Protein AF-A0A3N4LSL0-F1 (afdb_monomer_lite)

pLDDT: mean 94.83, std 6.82, range [56.5, 98.5]

Structure (mmCIF, N/CA/C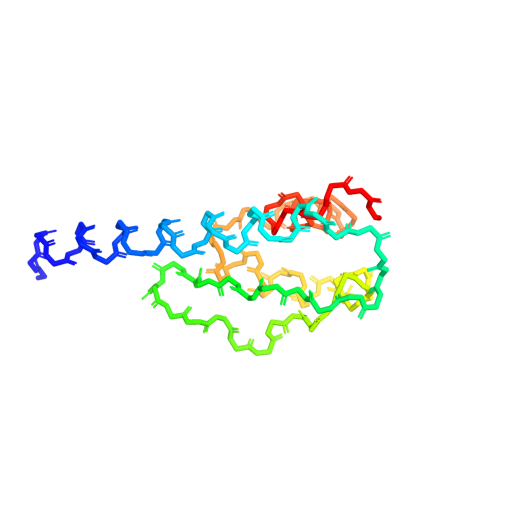/O backbone):
data_AF-A0A3N4LSL0-F1
#
_entry.id   AF-A0A3N4LSL0-F1
#
loop_
_atom_site.group_PDB
_atom_site.id
_atom_site.type_symbol
_atom_site.label_atom_id
_atom_site.label_alt_id
_atom_site.label_comp_id
_atom_site.label_asym_id
_atom_site.label_entity_id
_atom_site.label_seq_id
_atom_site.pdbx_PDB_ins_code
_atom_site.Cartn_x
_atom_site.Cartn_y
_atom_site.Cartn_z
_atom_site.occupancy
_atom_site.B_iso_or_equiv
_atom_site.auth_seq_id
_atom_site.auth_comp_id
_atom_site.auth_asym_id
_atom_site.auth_atom_id
_atom_site.pdbx_PDB_model_num
ATOM 1 N N . MET A 1 1 ? -18.424 6.666 20.184 1.00 63.56 1 MET A N 1
ATOM 2 C CA . MET A 1 1 ? -17.143 6.992 19.511 1.00 63.56 1 MET A CA 1
ATOM 3 C C . MET A 1 1 ? -17.153 8.485 19.196 1.00 63.56 1 MET A C 1
ATOM 5 O O . MET A 1 1 ? -18.154 8.942 18.666 1.00 63.56 1 MET A O 1
ATOM 9 N N . ASN A 1 2 ? -16.117 9.248 19.551 1.00 91.44 2 ASN A N 1
ATOM 10 C CA . ASN A 1 2 ? -16.051 10.692 19.276 1.00 91.44 2 ASN A CA 1
ATOM 11 C C . ASN A 1 2 ? -15.596 10.930 17.819 1.00 91.44 2 ASN A C 1
ATOM 13 O O . ASN A 1 2 ? -14.520 10.469 17.438 1.00 91.44 2 ASN A O 1
ATOM 17 N N . LEU A 1 3 ? -16.410 11.631 17.021 1.00 92.56 3 LEU A N 1
ATOM 18 C CA . LEU A 1 3 ? -16.153 11.901 15.600 1.00 92.56 3 LEU A CA 1
ATOM 19 C C . LEU A 1 3 ? -14.834 12.655 15.367 1.00 92.56 3 LEU A C 1
ATOM 21 O O . LEU A 1 3 ? -14.099 12.323 14.442 1.00 92.56 3 LEU A O 1
ATOM 25 N N . LEU A 1 4 ? -14.497 13.615 16.233 1.00 93.50 4 LEU A N 1
ATOM 26 C CA . LEU A 1 4 ? -13.257 14.384 16.122 1.00 93.50 4 LEU A CA 1
ATOM 27 C C . LEU A 1 4 ? -12.026 13.482 16.274 1.00 93.50 4 LEU A C 1
ATOM 29 O O . LEU A 1 4 ? -11.087 13.579 15.488 1.00 93.50 4 LEU A O 1
ATOM 33 N N . LEU A 1 5 ? -12.060 12.556 17.238 1.00 91.75 5 LEU A N 1
ATOM 34 C CA . LEU A 1 5 ? -10.981 11.583 17.425 1.00 91.75 5 LEU A CA 1
ATOM 35 C C . LEU A 1 5 ? -10.846 10.651 16.217 1.00 91.75 5 LEU A C 1
ATOM 37 O O . LEU A 1 5 ? -9.733 10.276 15.858 1.00 91.75 5 LEU A O 1
ATOM 41 N N . GLN A 1 6 ? -11.960 10.274 15.585 1.00 90.50 6 GLN A N 1
ATOM 42 C CA . GLN A 1 6 ? -11.926 9.439 14.386 1.00 90.50 6 GLN A CA 1
ATOM 43 C C . GLN A 1 6 ? -11.279 10.183 13.210 1.00 90.50 6 GLN A C 1
ATOM 45 O O . GLN A 1 6 ? -10.351 9.656 12.602 1.00 90.50 6 GLN A O 1
ATOM 50 N N . ILE A 1 7 ? -11.685 11.433 12.965 1.00 94.19 7 ILE A N 1
ATOM 51 C CA . ILE A 1 7 ? -11.105 12.280 11.912 1.00 94.19 7 ILE A CA 1
ATOM 52 C C . ILE A 1 7 ? -9.598 12.474 12.131 1.00 94.19 7 ILE A C 1
ATOM 54 O O . ILE A 1 7 ? -8.817 12.318 11.196 1.00 94.19 7 ILE A O 1
ATOM 58 N N . GLN A 1 8 ? -9.163 12.742 13.366 1.00 94.75 8 GLN A N 1
ATOM 59 C CA . GLN A 1 8 ? -7.738 12.883 13.690 1.00 94.75 8 GLN A CA 1
ATOM 60 C C . GLN A 1 8 ? -6.937 11.606 13.396 1.00 94.75 8 GLN A C 1
ATOM 62 O O . GLN A 1 8 ? -5.833 11.681 12.854 1.00 94.75 8 GLN A O 1
ATOM 67 N N . ARG A 1 9 ? -7.486 10.423 13.712 1.00 93.38 9 ARG A N 1
ATOM 68 C CA . ARG A 1 9 ? -6.843 9.143 13.370 1.00 93.38 9 ARG A CA 1
ATOM 69 C C . ARG A 1 9 ? -6.765 8.935 11.862 1.00 93.38 9 ARG A C 1
ATOM 71 O O . ARG A 1 9 ? -5.733 8.475 11.381 1.00 93.38 9 ARG A O 1
ATOM 78 N N . ASP A 1 10 ? -7.827 9.266 11.133 1.00 93.69 10 ASP A N 1
ATOM 79 C CA . ASP A 1 10 ? -7.873 9.105 9.680 1.00 93.69 10 ASP A CA 1
ATOM 80 C C . ASP A 1 10 ? -6.877 10.036 8.969 1.00 93.69 10 ASP A C 1
ATOM 82 O O . ASP A 1 10 ? -6.181 9.580 8.060 1.00 93.69 10 ASP A O 1
ATOM 86 N N . ILE A 1 11 ? -6.742 11.288 9.426 1.00 95.94 11 ILE A N 1
ATOM 87 C CA . ILE A 1 11 ? -5.718 12.234 8.947 1.00 95.94 11 ILE A CA 1
ATOM 88 C C . ILE A 1 11 ? -4.319 11.679 9.224 1.00 95.94 11 ILE A C 1
ATOM 90 O O . ILE A 1 11 ? -3.526 11.524 8.300 1.00 95.94 11 ILE A O 1
ATOM 94 N N . SER A 1 12 ? -4.041 11.279 10.469 1.00 95.81 12 SER A N 1
ATOM 95 C CA . SER A 1 12 ? -2.730 10.739 10.846 1.00 95.81 12 SER A CA 1
ATOM 96 C C . SER A 1 12 ? -2.349 9.493 10.034 1.00 95.81 12 SER A C 1
ATOM 98 O O . SER A 1 12 ? -1.202 9.371 9.600 1.00 95.81 12 SER A O 1
ATOM 100 N N . ARG A 1 13 ? -3.304 8.586 9.786 1.00 96.44 13 ARG A N 1
ATOM 101 C CA . ARG A 1 13 ? -3.105 7.419 8.911 1.00 96.44 13 ARG A CA 1
ATOM 102 C C . ARG A 1 13 ? -2.787 7.853 7.480 1.00 96.44 13 ARG A C 1
ATOM 104 O O . ARG A 1 13 ? -1.894 7.279 6.859 1.00 96.44 13 ARG A O 1
ATOM 111 N N . CYS A 1 14 ? -3.533 8.826 6.953 1.00 96.69 14 CYS A N 1
ATOM 112 C CA . CYS A 1 14 ? -3.345 9.342 5.599 1.00 96.69 14 CYS A CA 1
ATOM 113 C C . CYS A 1 14 ? -1.934 9.910 5.422 1.00 96.69 14 CYS A C 1
ATOM 115 O O . CYS A 1 14 ? -1.224 9.482 4.515 1.00 96.69 14 CYS A O 1
ATOM 117 N N . ASP A 1 15 ? -1.496 10.778 6.334 1.00 97.88 15 ASP A N 1
ATOM 118 C CA . ASP A 1 15 ? -0.184 11.429 6.270 1.00 97.88 15 ASP A CA 1
ATOM 119 C C . ASP A 1 15 ? 0.958 10.410 6.324 1.00 97.88 15 ASP A C 1
ATOM 121 O O . ASP A 1 15 ? 1.850 10.426 5.474 1.00 97.88 15 ASP A O 1
ATOM 125 N N . ARG A 1 16 ? 0.896 9.460 7.267 1.00 98.06 16 ARG A N 1
ATOM 126 C CA . ARG A 1 16 ? 1.904 8.394 7.398 1.00 98.06 16 ARG A CA 1
ATOM 127 C C . ARG A 1 16 ? 1.974 7.519 6.154 1.00 98.06 16 ARG A C 1
ATOM 129 O O . ARG A 1 16 ? 3.062 7.260 5.649 1.00 98.06 16 ARG A O 1
ATOM 136 N N . ASN A 1 17 ? 0.825 7.088 5.634 1.00 98.44 17 ASN A N 1
ATOM 137 C CA . ASN A 1 17 ? 0.798 6.236 4.449 1.00 98.44 17 ASN A CA 1
ATOM 138 C C . ASN A 1 17 ? 1.202 6.996 3.181 1.00 98.44 17 ASN A C 1
ATOM 140 O O . ASN A 1 17 ? 1.789 6.395 2.286 1.00 98.44 17 ASN A O 1
ATOM 144 N N . ASN A 1 18 ? 0.914 8.295 3.084 1.00 98.19 18 ASN A N 1
ATOM 145 C CA . ASN A 1 18 ? 1.366 9.123 1.968 1.00 98.19 18 ASN A CA 1
ATOM 146 C C . ASN A 1 18 ? 2.882 9.327 2.006 1.00 98.19 18 ASN A C 1
ATOM 148 O O . ASN A 1 18 ? 3.527 9.186 0.969 1.00 98.19 18 ASN A O 1
ATOM 152 N N . PHE A 1 19 ? 3.453 9.572 3.187 1.00 98.06 19 PHE A N 1
ATOM 153 C CA . PHE A 1 19 ? 4.902 9.621 3.369 1.00 98.06 19 PHE A CA 1
ATOM 154 C C . PHE A 1 19 ? 5.562 8.284 3.001 1.00 98.06 19 PHE A C 1
ATOM 156 O O . PHE A 1 19 ? 6.476 8.265 2.181 1.00 98.06 19 PHE A O 1
ATOM 163 N N . ALA A 1 20 ? 5.050 7.158 3.514 1.00 98.12 20 ALA A N 1
ATOM 164 C CA . ALA A 1 20 ? 5.573 5.830 3.186 1.00 98.12 20 ALA A CA 1
ATOM 165 C C . ALA A 1 20 ? 5.504 5.539 1.677 1.00 98.12 20 ALA A C 1
ATOM 167 O O . ALA A 1 20 ? 6.486 5.103 1.082 1.00 98.12 20 ALA A O 1
ATOM 168 N N . ARG A 1 21 ? 4.375 5.851 1.023 1.00 98.00 21 ARG A N 1
ATOM 169 C CA . ARG A 1 21 ? 4.226 5.729 -0.437 1.00 98.00 21 ARG A CA 1
ATOM 170 C C . ARG A 1 21 ? 5.227 6.582 -1.207 1.00 98.00 21 ARG A C 1
ATOM 172 O O . ARG A 1 21 ? 5.776 6.108 -2.198 1.00 98.00 21 ARG A O 1
ATOM 179 N N . LEU A 1 22 ? 5.451 7.822 -0.769 1.00 97.44 22 LEU A N 1
ATOM 180 C CA . LEU A 1 22 ? 6.425 8.717 -1.386 1.00 97.44 22 LEU A CA 1
ATOM 181 C C . LEU A 1 22 ? 7.830 8.117 -1.294 1.00 97.44 22 LEU A C 1
ATOM 183 O O . LEU A 1 22 ? 8.493 7.994 -2.321 1.00 97.44 22 LEU A O 1
ATOM 187 N N . MET A 1 23 ? 8.243 7.661 -0.109 1.00 97.31 23 MET A N 1
ATOM 188 C CA . MET A 1 23 ? 9.537 6.999 0.081 1.00 97.31 23 MET A CA 1
ATOM 189 C C . MET A 1 23 ? 9.662 5.747 -0.795 1.00 97.31 23 MET A C 1
ATOM 191 O O . MET A 1 23 ? 10.617 5.621 -1.562 1.00 97.31 23 MET A O 1
ATOM 195 N N . ASN A 1 24 ? 8.649 4.880 -0.779 1.00 97.38 24 ASN A N 1
ATOM 196 C CA . ASN A 1 24 ? 8.618 3.654 -1.576 1.00 97.38 24 ASN A CA 1
ATOM 197 C C . ASN A 1 24 ? 8.686 3.916 -3.086 1.00 97.38 24 ASN A C 1
ATOM 199 O O . ASN A 1 24 ? 9.283 3.127 -3.815 1.00 97.38 24 ASN A O 1
ATOM 203 N N . SER A 1 25 ? 8.134 5.036 -3.559 1.00 96.38 25 SER A N 1
ATOM 204 C CA . SER A 1 25 ? 8.178 5.417 -4.978 1.00 96.38 25 SER A CA 1
ATOM 205 C C . SER A 1 25 ? 9.564 5.769 -5.497 1.00 96.38 25 SER A C 1
ATOM 207 O O . SER A 1 25 ? 9.795 5.706 -6.702 1.00 96.38 25 SER A O 1
ATOM 209 N N . THR A 1 26 ? 10.502 6.073 -4.599 1.00 94.69 26 THR A N 1
ATOM 210 C CA . THR A 1 26 ? 11.901 6.338 -4.960 1.00 94.69 26 THR A 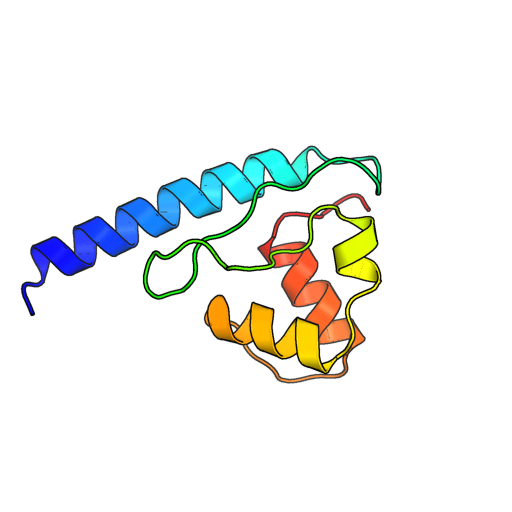CA 1
ATOM 211 C C . THR A 1 26 ? 12.734 5.063 -5.105 1.00 94.69 26 THR A C 1
ATOM 213 O O . THR A 1 26 ? 13.887 5.123 -5.532 1.00 94.69 26 THR A O 1
ATOM 216 N N . ILE A 1 27 ? 12.174 3.896 -4.768 1.00 94.50 27 ILE A N 1
ATOM 217 C CA . ILE A 1 27 ? 12.907 2.633 -4.768 1.00 94.50 27 ILE A CA 1
ATOM 218 C C . ILE A 1 27 ? 13.082 2.114 -6.194 1.00 94.50 27 ILE A C 1
ATOM 220 O O . ILE A 1 27 ? 12.119 1.799 -6.890 1.00 94.50 27 ILE A O 1
ATOM 224 N N . THR A 1 28 ? 14.342 1.956 -6.589 1.00 91.81 28 THR A N 1
ATOM 225 C CA . THR A 1 28 ? 14.759 1.421 -7.894 1.00 91.81 28 THR A CA 1
ATOM 226 C C . THR A 1 28 ? 15.415 0.042 -7.798 1.00 91.81 28 THR A C 1
ATOM 228 O O . THR A 1 28 ? 15.543 -0.653 -8.803 1.00 91.81 28 THR A O 1
ATOM 231 N N . HIS A 1 29 ? 15.812 -0.391 -6.596 1.00 92.19 29 HIS A N 1
ATOM 232 C CA . HIS A 1 29 ? 16.463 -1.679 -6.360 1.00 92.19 29 HIS A CA 1
ATOM 233 C C . HIS A 1 29 ? 15.597 -2.597 -5.502 1.00 92.19 29 HIS A C 1
ATOM 235 O O . HIS A 1 29 ? 15.052 -2.204 -4.473 1.00 92.19 29 HIS A O 1
ATOM 241 N N . SER A 1 30 ? 15.505 -3.868 -5.895 1.00 91.25 30 SER A N 1
ATOM 242 C CA . SER A 1 30 ? 14.565 -4.809 -5.279 1.00 91.25 30 SER A CA 1
ATOM 243 C C . SER A 1 30 ? 14.891 -5.177 -3.829 1.00 91.25 30 SER A C 1
ATOM 245 O O . SER A 1 30 ? 13.999 -5.617 -3.111 1.00 91.25 30 SER A O 1
ATOM 247 N N . ALA A 1 31 ? 16.146 -5.021 -3.404 1.00 94.88 31 ALA A N 1
ATOM 248 C CA . ALA A 1 31 ? 16.593 -5.300 -2.039 1.00 94.88 31 ALA A CA 1
ATOM 249 C C . ALA A 1 31 ? 16.528 -4.074 -1.111 1.00 94.88 31 ALA A C 1
ATOM 251 O O . ALA A 1 31 ? 16.776 -4.213 0.084 1.00 94.88 31 ALA A O 1
ATOM 252 N N . THR A 1 32 ? 16.207 -2.886 -1.636 1.00 92.44 32 THR A N 1
ATOM 253 C CA . THR A 1 32 ? 16.075 -1.684 -0.809 1.00 92.44 32 THR A CA 1
ATOM 254 C C . THR A 1 32 ? 14.913 -1.859 0.172 1.00 92.44 32 THR A C 1
ATOM 256 O O . THR A 1 32 ? 13.844 -2.334 -0.240 1.00 92.44 32 THR A O 1
ATOM 259 N N . PRO A 1 33 ? 15.104 -1.496 1.453 1.00 96.31 33 PRO A N 1
ATOM 260 C CA . PRO A 1 33 ? 14.031 -1.511 2.432 1.00 96.31 33 PRO A CA 1
ATOM 261 C C . PRO A 1 33 ? 12.840 -0.665 1.983 1.00 96.31 33 PRO A C 1
ATOM 263 O O . PRO A 1 33 ? 13.032 0.427 1.448 1.00 96.31 33 PRO A O 1
ATOM 266 N N . ILE A 1 34 ? 11.624 -1.166 2.197 1.00 97.38 34 ILE A N 1
ATOM 267 C CA . ILE A 1 34 ? 10.394 -0.402 1.955 1.00 97.38 34 ILE A CA 1
ATOM 268 C C . ILE A 1 34 ? 9.848 0.126 3.282 1.00 97.38 34 ILE A C 1
ATOM 270 O O . ILE A 1 34 ? 9.882 -0.568 4.300 1.00 97.38 34 ILE A O 1
ATOM 274 N N . GLU A 1 35 ? 9.309 1.338 3.260 1.00 98.00 35 GLU A N 1
ATOM 275 C CA . GLU A 1 35 ? 8.587 1.911 4.386 1.00 98.00 35 GLU A CA 1
ATOM 276 C C . GLU A 1 35 ? 7.236 1.196 4.565 1.00 98.00 35 GLU A C 1
ATOM 278 O O . GLU A 1 35 ? 6.450 1.098 3.607 1.00 98.00 35 GLU A O 1
ATOM 283 N N . PRO A 1 36 ? 6.937 0.687 5.773 1.00 98.00 36 PRO A N 1
ATOM 284 C CA . PRO A 1 36 ? 5.690 -0.007 6.055 1.00 98.00 36 PRO A CA 1
ATOM 285 C C . PRO A 1 36 ? 4.484 0.937 6.097 1.00 98.00 36 PRO A C 1
ATOM 287 O O . PRO A 1 36 ? 4.569 2.091 6.515 1.00 98.00 36 PRO A O 1
ATOM 290 N N . LEU A 1 37 ? 3.320 0.414 5.704 1.00 98.50 37 LEU A N 1
ATOM 291 C CA . LEU A 1 37 ? 2.047 1.135 5.780 1.00 98.50 37 LEU A CA 1
ATOM 292 C C . LEU A 1 37 ? 1.273 0.794 7.063 1.00 98.50 37 LEU A C 1
ATOM 294 O O . LEU A 1 37 ? 1.461 -0.247 7.695 1.00 98.50 37 LEU A O 1
ATOM 298 N N . TYR A 1 38 ? 0.349 1.682 7.412 1.00 98.31 38 TYR A N 1
ATOM 299 C CA . TYR A 1 38 ? -0.626 1.533 8.484 1.00 98.31 38 TYR A CA 1
ATOM 300 C C . TYR A 1 38 ? -1.954 1.004 7.926 1.00 98.31 38 TYR A C 1
ATOM 302 O O . TYR A 1 38 ? -2.402 1.421 6.852 1.00 98.31 38 TYR A O 1
ATOM 310 N N . ASN A 1 39 ? -2.595 0.106 8.673 1.00 97.44 39 ASN A N 1
ATOM 311 C CA . ASN A 1 39 ? -3.886 -0.495 8.350 1.00 97.44 39 ASN A CA 1
ATOM 312 C C . ASN A 1 39 ? -5.050 0.497 8.532 1.00 97.44 39 ASN A C 1
ATOM 314 O O . ASN A 1 39 ? -4.881 1.627 9.007 1.00 97.44 39 ASN A O 1
ATOM 318 N N . VAL A 1 40 ? -6.268 0.067 8.192 1.00 95.88 40 VAL A N 1
ATOM 319 C CA . VAL A 1 40 ? -7.473 0.906 8.328 1.00 95.88 40 VAL A CA 1
ATOM 320 C C . VAL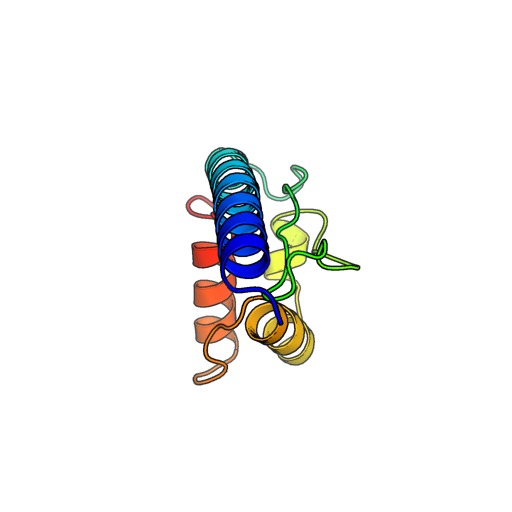 A 1 40 ? -7.768 1.318 9.780 1.00 95.88 40 VAL A C 1
ATOM 322 O O . VAL A 1 40 ? -8.383 2.361 9.993 1.00 95.88 40 VAL A O 1
ATOM 325 N N . GLN A 1 41 ? -7.257 0.588 10.776 1.00 94.62 41 GLN A N 1
ATOM 326 C CA . GLN A 1 41 ? -7.321 0.926 12.204 1.00 94.62 41 GLN A CA 1
ATOM 327 C C . GLN A 1 41 ? -6.205 1.884 12.674 1.00 94.62 41 GLN A C 1
ATOM 329 O O . GLN A 1 41 ? -6.095 2.146 13.872 1.00 94.62 41 GLN A O 1
ATOM 334 N N . ASN A 1 42 ? -5.403 2.446 11.761 1.00 95.56 42 ASN A N 1
ATOM 335 C CA . ASN A 1 42 ? -4.246 3.303 12.061 1.00 95.56 42 ASN A CA 1
ATOM 336 C C . ASN A 1 42 ? -3.169 2.604 12.918 1.00 95.56 42 ASN A C 1
ATOM 338 O O . ASN A 1 42 ? -2.504 3.227 13.748 1.00 95.56 42 ASN A O 1
ATOM 342 N N . GLN A 1 43 ? -2.990 1.301 12.715 1.00 96.25 43 GLN A N 1
ATOM 343 C CA . GLN A 1 43 ? -1.932 0.501 13.327 1.00 96.25 43 GLN A CA 1
ATOM 344 C C . GLN A 1 43 ? -0.923 0.113 12.255 1.00 96.25 43 GLN A C 1
ATOM 346 O O . GLN A 1 43 ? -1.307 -0.173 11.122 1.00 96.25 43 GLN A O 1
ATOM 351 N N . LEU A 1 44 ? 0.361 0.094 12.603 1.00 96.94 44 LEU A N 1
ATOM 352 C CA . LEU A 1 44 ? 1.395 -0.386 11.694 1.00 96.94 44 LEU A CA 1
ATOM 353 C C . LEU A 1 44 ? 1.067 -1.825 11.268 1.00 96.94 44 LEU A C 1
ATOM 355 O O . LEU A 1 44 ? 0.720 -2.647 12.116 1.00 96.94 44 LEU A O 1
ATOM 359 N N . ILE A 1 45 ? 1.144 -2.141 9.976 1.00 97.31 45 ILE A N 1
ATOM 360 C CA . ILE A 1 45 ? 0.903 -3.512 9.516 1.00 97.31 45 ILE A CA 1
ATOM 361 C C . ILE A 1 45 ? 2.074 -4.385 9.971 1.00 97.31 45 ILE A C 1
ATOM 363 O O . ILE A 1 45 ? 3.216 -4.185 9.561 1.00 97.31 45 ILE A O 1
ATOM 367 N N . HIS A 1 46 ? 1.793 -5.357 10.836 1.00 91.38 46 HIS A N 1
ATOM 368 C CA . HIS A 1 46 ? 2.802 -6.309 11.295 1.00 91.38 46 HIS A CA 1
ATOM 369 C C . HIS A 1 46 ? 3.235 -7.218 10.142 1.00 91.38 46 HIS A C 1
ATOM 371 O O . HIS A 1 46 ? 2.419 -7.578 9.295 1.00 91.38 46 HIS A O 1
ATOM 377 N N . ASN A 1 47 ? 4.513 -7.610 10.135 1.00 89.88 47 ASN A N 1
ATOM 378 C CA . ASN A 1 47 ? 5.112 -8.437 9.083 1.00 89.88 47 ASN A CA 1
ATOM 379 C C . ASN A 1 47 ? 4.935 -7.846 7.673 1.00 89.88 47 ASN A C 1
ATOM 381 O O . ASN A 1 47 ? 4.811 -8.583 6.695 1.00 89.88 47 ASN A O 1
ATOM 385 N N . PHE A 1 48 ? 4.911 -6.512 7.563 1.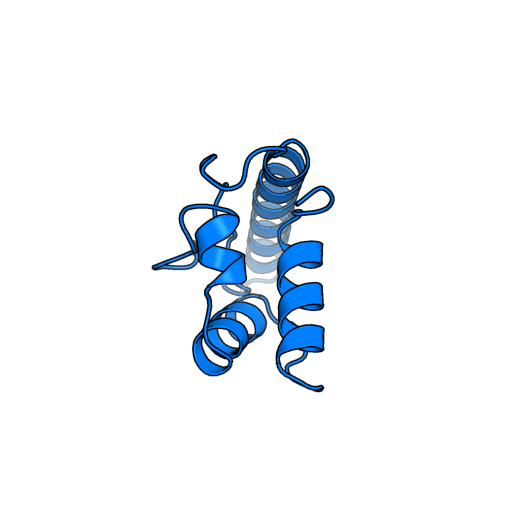00 96.75 48 PHE A N 1
ATOM 386 C CA . PHE A 1 48 ? 4.954 -5.859 6.262 1.00 96.75 48 PHE A CA 1
ATOM 387 C C . PHE A 1 48 ? 6.221 -6.307 5.513 1.00 96.75 48 PHE A C 1
ATOM 389 O O . PHE A 1 48 ? 7.278 -6.416 6.145 1.00 96.75 48 PHE A O 1
ATOM 396 N N . PRO A 1 49 ? 6.147 -6.594 4.199 1.00 96.94 49 PRO A N 1
ATOM 397 C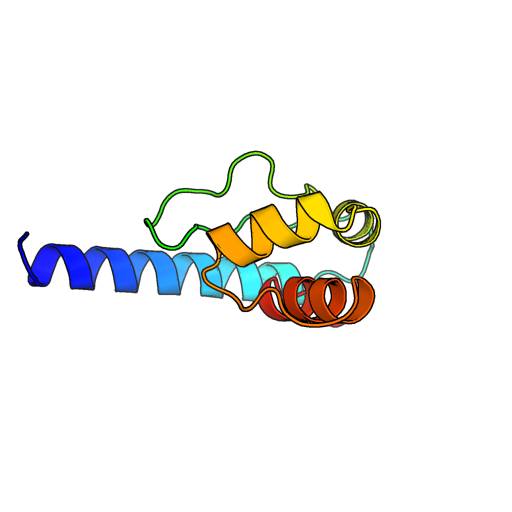 CA . PRO A 1 49 ? 7.301 -7.077 3.452 1.00 96.94 49 PRO A CA 1
ATOM 398 C C . PRO A 1 49 ? 8.478 -6.111 3.617 1.00 96.94 49 PRO A C 1
ATOM 400 O O . PRO A 1 49 ? 8.284 -4.912 3.453 1.00 96.94 49 PRO A O 1
ATOM 403 N N . PRO A 1 50 ? 9.697 -6.579 3.921 1.00 97.19 50 PRO A N 1
ATOM 404 C CA . PRO A 1 50 ? 10.797 -5.669 4.230 1.00 97.19 50 PRO A CA 1
ATOM 405 C C . PRO A 1 50 ? 11.373 -4.981 2.988 1.00 97.19 50 PRO A C 1
ATOM 407 O O . PRO A 1 50 ? 12.049 -3.972 3.117 1.00 97.19 50 PRO A O 1
ATOM 410 N N . THR A 1 51 ? 11.133 -5.511 1.783 1.00 97.31 51 THR A N 1
ATOM 411 C CA . THR A 1 51 ? 11.706 -4.997 0.522 1.00 97.31 51 THR A CA 1
ATOM 412 C C . THR A 1 51 ? 10.744 -5.224 -0.645 1.00 97.31 51 THR A C 1
ATOM 414 O O . THR A 1 51 ? 9.876 -6.100 -0.568 1.00 97.31 51 THR A O 1
ATOM 417 N N . ALA A 1 52 ? 10.986 -4.574 -1.782 1.00 94.38 52 ALA A N 1
ATOM 418 C CA . ALA A 1 52 ? 10.243 -4.832 -3.014 1.00 94.38 52 ALA A CA 1
ATOM 419 C C . ALA A 1 52 ? 10.347 -6.286 -3.521 1.00 94.38 52 ALA A C 1
ATOM 421 O O . ALA A 1 52 ? 9.355 -6.839 -3.996 1.00 94.38 52 ALA A O 1
ATOM 422 N N . ALA A 1 53 ? 11.506 -6.940 -3.383 1.00 95.44 53 ALA A N 1
ATOM 423 C CA . ALA A 1 53 ? 11.671 -8.353 -3.740 1.00 95.44 53 ALA A CA 1
ATOM 424 C C . ALA A 1 53 ? 10.722 -9.249 -2.933 1.00 95.44 53 ALA A C 1
ATOM 426 O O . ALA A 1 53 ? 10.060 -10.120 -3.493 1.00 95.44 53 ALA A O 1
ATOM 427 N N . HIS A 1 54 ? 10.600 -8.979 -1.633 1.00 97.19 54 HIS A N 1
ATOM 428 C CA . HIS A 1 54 ? 9.674 -9.691 -0.758 1.00 97.19 54 HIS A CA 1
ATOM 429 C C . HIS A 1 54 ? 8.210 -9.456 -1.163 1.00 97.19 54 HIS A C 1
ATOM 431 O O . HIS A 1 54 ? 7.444 -10.411 -1.167 1.00 97.19 54 HIS A O 1
ATOM 437 N N . VAL A 1 55 ? 7.826 -8.245 -1.601 1.00 94.94 55 VAL A N 1
ATOM 438 C CA . VAL A 1 55 ? 6.475 -7.987 -2.155 1.00 94.94 55 VAL A CA 1
ATOM 439 C C . VAL A 1 55 ? 6.206 -8.840 -3.402 1.00 94.94 55 VAL A C 1
ATOM 441 O O . VAL A 1 55 ? 5.122 -9.413 -3.554 1.00 94.94 55 VAL A O 1
ATOM 444 N N . ARG A 1 56 ? 7.194 -8.971 -4.296 1.00 92.62 56 ARG A N 1
ATOM 445 C CA . ARG A 1 56 ? 7.069 -9.827 -5.489 1.00 92.62 56 ARG A CA 1
ATOM 446 C C . ARG A 1 56 ? 6.976 -11.314 -5.143 1.00 92.62 56 ARG A C 1
ATOM 448 O O . ARG A 1 56 ? 6.311 -12.047 -5.865 1.00 92.62 56 ARG A O 1
ATOM 455 N N . ALA A 1 57 ? 7.597 -11.740 -4.047 1.00 95.81 57 ALA A N 1
ATOM 456 C CA . ALA A 1 57 ? 7.613 -13.132 -3.608 1.00 95.81 57 ALA A CA 1
ATOM 457 C C . ALA A 1 57 ? 6.354 -13.570 -2.835 1.00 95.81 57 ALA A C 1
ATOM 459 O O . ALA A 1 57 ? 6.186 -14.764 -2.606 1.00 95.81 57 ALA A O 1
ATOM 460 N N . LEU A 1 58 ? 5.463 -12.643 -2.452 1.00 96.56 58 LEU A N 1
ATOM 461 C CA . LEU A 1 58 ? 4.267 -12.977 -1.670 1.00 96.56 58 LEU A CA 1
ATOM 462 C C . LEU A 1 58 ? 3.381 -14.013 -2.369 1.00 96.56 58 LEU A C 1
ATOM 464 O O . LEU A 1 58 ? 3.107 -13.920 -3.571 1.00 96.56 58 LEU A O 1
ATOM 468 N N . THR A 1 59 ? 2.852 -14.944 -1.591 1.00 97.50 59 THR A N 1
ATOM 469 C CA . THR A 1 59 ? 1.793 -15.862 -2.008 1.00 97.50 59 THR A CA 1
ATOM 470 C C . THR A 1 59 ? 0.461 -15.128 -2.174 1.00 97.50 59 THR A C 1
ATOM 472 O O . THR A 1 59 ? 0.252 -14.021 -1.671 1.00 97.50 59 THR A O 1
ATOM 475 N N . GLY A 1 60 ? -0.493 -15.763 -2.861 1.00 97.38 60 GLY A N 1
ATOM 476 C CA . GLY A 1 60 ? -1.835 -15.201 -3.026 1.00 97.38 60 GLY A CA 1
ATOM 477 C C . GLY A 1 60 ? -2.549 -14.917 -1.699 1.00 97.38 60 GLY A C 1
ATOM 478 O O . GLY A 1 60 ? -3.257 -13.918 -1.613 1.00 97.38 60 GLY A O 1
ATOM 479 N N . ALA A 1 61 ? -2.329 -15.750 -0.676 1.00 97.69 61 ALA A N 1
ATOM 480 C CA . ALA A 1 61 ? -2.918 -15.575 0.651 1.00 97.69 61 ALA A CA 1
ATOM 481 C C . ALA A 1 61 ? -2.295 -14.392 1.409 1.00 97.69 61 ALA A C 1
ATOM 483 O O . ALA A 1 61 ? -3.014 -13.598 2.008 1.00 97.69 61 ALA A O 1
ATOM 484 N N . GLU A 1 62 ? -0.972 -14.226 1.342 1.00 97.94 62 GLU A N 1
ATOM 485 C CA . GLU A 1 62 ? -0.287 -13.095 1.984 1.00 97.94 62 GLU A CA 1
ATOM 486 C C . GLU A 1 62 ? -0.657 -11.759 1.328 1.00 97.94 62 GLU A C 1
ATOM 488 O O . GLU A 1 62 ? -0.852 -10.760 2.023 1.00 97.94 62 GLU A O 1
ATOM 493 N N . ILE A 1 63 ? -0.832 -11.743 -0.000 1.00 98.06 63 ILE A N 1
ATOM 494 C CA . ILE A 1 63 ? -1.370 -10.573 -0.706 1.00 98.06 63 ILE A CA 1
ATOM 495 C C . ILE A 1 63 ? -2.764 -10.227 -0.174 1.00 98.06 63 ILE A C 1
ATOM 497 O O . ILE A 1 63 ? -3.032 -9.057 0.093 1.00 98.06 63 ILE A O 1
ATOM 501 N N . ASP A 1 64 ? -3.637 -11.221 0.004 1.00 98.25 64 ASP A N 1
ATOM 502 C CA . ASP A 1 64 ? -5.002 -10.989 0.482 1.00 98.25 64 ASP A CA 1
ATOM 503 C C . ASP A 1 64 ? -5.030 -10.437 1.908 1.00 98.25 64 ASP A C 1
ATOM 505 O O . ASP A 1 64 ? -5.795 -9.513 2.189 1.00 98.25 64 ASP A O 1
ATOM 509 N N . VAL A 1 65 ? -4.149 -10.926 2.786 1.00 97.88 65 VAL A N 1
ATOM 510 C CA . VAL A 1 65 ? -3.981 -10.383 4.142 1.00 97.88 65 VAL A CA 1
ATOM 511 C C . VAL A 1 65 ? -3.606 -8.900 4.094 1.00 97.88 65 VAL A C 1
ATOM 513 O O . VAL A 1 65 ? -4.236 -8.086 4.774 1.00 97.88 65 VAL A O 1
ATOM 516 N N . LEU A 1 66 ? -2.623 -8.527 3.269 1.00 98.19 66 LEU A N 1
ATOM 517 C CA . LEU A 1 66 ? -2.170 -7.138 3.156 1.00 98.19 66 LEU A CA 1
ATOM 518 C C . LEU A 1 66 ? -3.227 -6.234 2.515 1.00 98.19 66 LEU A C 1
ATOM 520 O O . LEU A 1 66 ? -3.491 -5.146 3.026 1.00 98.19 66 LEU A O 1
ATOM 524 N N . LEU A 1 67 ? -3.865 -6.674 1.428 1.00 98.19 67 LEU A N 1
ATOM 525 C CA . LEU A 1 67 ? -4.936 -5.916 0.782 1.00 98.19 67 LEU A CA 1
ATOM 526 C C . LEU A 1 67 ? -6.116 -5.704 1.737 1.00 98.19 67 LEU A C 1
ATOM 528 O O . LEU A 1 67 ? -6.616 -4.586 1.834 1.00 98.19 67 LEU A O 1
ATOM 532 N N . ASN A 1 68 ? -6.510 -6.729 2.495 1.00 98.12 68 ASN A N 1
ATOM 533 C CA . ASN A 1 68 ? -7.576 -6.617 3.485 1.00 98.12 68 ASN A CA 1
ATOM 534 C C . ASN A 1 68 ? -7.210 -5.639 4.614 1.00 98.12 68 ASN A C 1
ATOM 536 O O . ASN A 1 68 ? -8.014 -4.776 4.962 1.00 98.12 68 ASN A O 1
ATOM 540 N N . ALA A 1 69 ? -5.980 -5.706 5.139 1.00 97.75 69 ALA A N 1
ATOM 541 C CA . ALA A 1 69 ? -5.495 -4.763 6.152 1.00 97.75 69 ALA A CA 1
ATOM 542 C C . ALA A 1 69 ? -5.506 -3.304 5.656 1.00 97.75 69 ALA A C 1
ATOM 544 O O . ALA A 1 69 ? -5.751 -2.378 6.432 1.00 97.75 69 ALA A O 1
ATOM 545 N N . LEU A 1 70 ? -5.275 -3.101 4.357 1.00 97.25 70 LEU A N 1
ATOM 546 C CA . LEU A 1 70 ? -5.307 -1.800 3.686 1.00 97.25 70 LEU A CA 1
ATOM 547 C C . LEU A 1 70 ? -6.719 -1.371 3.242 1.00 97.25 70 LEU A C 1
ATOM 549 O O . LEU A 1 70 ? -6.874 -0.270 2.714 1.00 97.25 70 LEU A O 1
ATOM 553 N N . GLY A 1 71 ? -7.743 -2.208 3.443 1.00 97.25 71 GLY A N 1
ATOM 554 C CA . GLY A 1 71 ? -9.115 -1.930 3.005 1.00 97.25 71 GLY A CA 1
ATOM 555 C C . GLY A 1 71 ? -9.285 -1.945 1.483 1.00 97.25 71 GLY A C 1
ATOM 556 O O . GLY A 1 71 ? -10.116 -1.215 0.943 1.00 97.25 71 GLY A O 1
ATOM 557 N N . LEU A 1 72 ? -8.473 -2.733 0.777 1.00 98.00 72 LEU A N 1
ATOM 558 C CA . LEU A 1 72 ? -8.468 -2.829 -0.678 1.00 98.00 72 LEU A CA 1
ATOM 559 C C . LEU A 1 72 ? -9.250 -4.053 -1.175 1.00 98.00 72 LEU A C 1
ATOM 561 O O . LEU A 1 72 ? -9.305 -5.076 -0.492 1.00 98.00 72 LEU A O 1
ATOM 565 N N . PRO A 1 73 ? -9.804 -3.998 -2.400 1.00 98.06 73 PRO A N 1
ATOM 566 C CA . PRO A 1 73 ? -10.506 -5.136 -2.983 1.00 98.06 73 PRO A CA 1
ATOM 567 C C . PRO A 1 73 ? -9.614 -6.376 -3.143 1.00 98.06 73 PRO A C 1
ATOM 569 O O . PRO A 1 73 ? -8.445 -6.257 -3.520 1.00 98.06 73 PRO A O 1
ATOM 572 N N . LEU A 1 74 ? -10.195 -7.566 -2.950 1.00 98.19 74 LEU A N 1
ATOM 573 C CA . LEU A 1 74 ? -9.528 -8.877 -3.075 1.00 98.19 74 LEU A CA 1
ATOM 574 C C . LEU A 1 74 ? -9.889 -9.633 -4.363 1.00 98.19 74 LEU A C 1
ATOM 576 O O . LEU A 1 74 ? -9.531 -10.796 -4.533 1.00 98.19 74 LEU A O 1
ATOM 580 N N . ASN A 1 75 ? -10.626 -9.000 -5.273 1.00 97.25 75 ASN A N 1
ATOM 581 C CA . ASN A 1 75 ? -11.068 -9.614 -6.520 1.00 97.25 75 ASN A CA 1
ATOM 582 C C . ASN A 1 75 ? -9.954 -9.638 -7.579 1.00 97.25 75 ASN A C 1
ATOM 584 O O . ASN A 1 75 ? -9.118 -8.725 -7.652 1.00 97.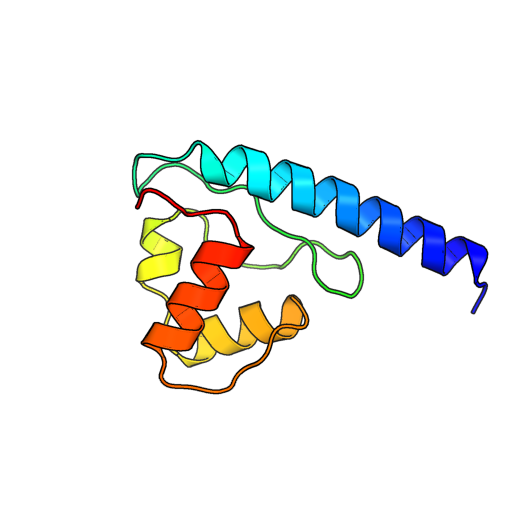25 75 ASN A O 1
ATOM 588 N N . GLY A 1 76 ? -10.022 -10.653 -8.444 1.00 96.75 76 GLY A N 1
ATOM 589 C CA . GLY A 1 76 ? -9.101 -10.886 -9.556 1.00 96.75 76 GLY A CA 1
ATOM 590 C C . GLY A 1 76 ? -8.094 -12.004 -9.285 1.00 96.75 76 GLY A C 1
ATOM 591 O O . GLY A 1 76 ? -8.023 -12.548 -8.186 1.00 96.75 76 GLY A O 1
ATOM 592 N N . LEU A 1 77 ? -7.309 -12.336 -10.312 1.00 97.50 77 LEU A N 1
ATOM 593 C CA . LEU A 1 77 ? -6.199 -13.284 -10.202 1.00 97.50 77 LEU A CA 1
ATOM 594 C C . LEU A 1 77 ? -5.095 -12.730 -9.288 1.00 97.50 77 LEU A C 1
ATOM 596 O O . LEU A 1 77 ? -4.982 -11.517 -9.101 1.00 97.50 77 LEU A O 1
ATOM 600 N N . VAL A 1 78 ? -4.242 -13.616 -8.771 1.00 96.75 78 VAL A N 1
ATOM 601 C CA . VAL A 1 78 ? -3.136 -13.264 -7.860 1.00 96.75 78 VAL A CA 1
ATOM 602 C C . VAL A 1 78 ? -2.283 -12.115 -8.405 1.00 96.75 78 VAL A C 1
ATOM 604 O O . VAL A 1 78 ? -2.029 -11.163 -7.675 1.00 96.75 78 VAL A O 1
ATOM 607 N N . GLU A 1 79 ? -1.940 -12.129 -9.693 1.00 95.62 79 GLU A N 1
ATOM 608 C CA . GLU A 1 79 ? -1.129 -11.075 -10.318 1.00 95.62 79 GLU A CA 1
ATOM 609 C C . GLU A 1 79 ? -1.829 -9.709 -10.365 1.00 95.62 79 GLU A C 1
ATOM 611 O O . GLU A 1 79 ? -1.199 -8.676 -10.146 1.00 95.62 79 GLU A O 1
ATOM 616 N N . VAL A 1 80 ? -3.153 -9.679 -10.544 1.00 97.31 80 VAL A N 1
ATOM 617 C CA . VAL A 1 80 ? -3.938 -8.431 -10.489 1.00 97.31 80 VAL A CA 1
ATOM 618 C C . VAL A 1 80 ? -3.920 -7.854 -9.073 1.00 97.31 80 VAL A C 1
ATOM 620 O O . VAL A 1 80 ? -3.782 -6.645 -8.880 1.00 97.31 80 VAL A O 1
ATOM 623 N N . ARG A 1 81 ? -4.035 -8.723 -8.067 1.00 97.75 81 ARG A N 1
ATOM 624 C CA . ARG A 1 81 ? -3.992 -8.345 -6.648 1.00 97.75 81 ARG A CA 1
ATOM 625 C C . ARG A 1 81 ? -2.593 -7.896 -6.232 1.00 97.75 81 ARG A C 1
ATOM 627 O O . ARG A 1 81 ? -2.467 -6.896 -5.529 1.00 97.75 81 ARG A O 1
ATOM 634 N N . ARG A 1 82 ? -1.548 -8.554 -6.740 1.00 97.06 82 ARG A N 1
ATOM 635 C CA . ARG A 1 82 ? -0.147 -8.152 -6.562 1.00 97.06 82 ARG A CA 1
ATOM 636 C C . ARG A 1 82 ? 0.114 -6.776 -7.160 1.00 97.06 82 ARG A C 1
ATOM 638 O O . ARG A 1 82 ? 0.620 -5.907 -6.462 1.00 97.06 82 ARG A O 1
ATOM 645 N N . ALA A 1 83 ? -0.298 -6.539 -8.405 1.00 95.88 83 ALA A N 1
ATOM 646 C CA . ALA A 1 83 ? -0.156 -5.234 -9.048 1.00 95.88 83 ALA A CA 1
ATOM 647 C C . ALA A 1 83 ? -0.901 -4.132 -8.275 1.00 95.88 83 ALA A C 1
ATOM 649 O O . ALA A 1 83 ? -0.376 -3.032 -8.093 1.00 95.88 83 ALA A O 1
ATOM 650 N N . ARG A 1 84 ? -2.104 -4.436 -7.764 1.00 97.38 84 ARG A N 1
ATOM 651 C CA . ARG A 1 84 ? -2.871 -3.535 -6.890 1.00 97.38 84 ARG A CA 1
ATOM 652 C C . ARG A 1 84 ? -2.103 -3.205 -5.612 1.00 97.38 84 ARG A C 1
ATOM 654 O O . ARG A 1 84 ? -2.008 -2.029 -5.266 1.00 97.38 84 ARG A O 1
ATOM 661 N N . LEU A 1 85 ? -1.547 -4.216 -4.945 1.00 97.38 85 LEU A N 1
ATOM 662 C CA . LEU A 1 85 ? -0.730 -4.037 -3.748 1.00 97.38 85 LEU A CA 1
ATOM 663 C C . LEU A 1 85 ? 0.502 -3.176 -4.053 1.00 97.38 85 LEU A C 1
ATOM 665 O O . LEU A 1 85 ? 0.660 -2.128 -3.435 1.00 97.38 85 LEU A O 1
ATOM 669 N N . SER A 1 86 ? 1.318 -3.550 -5.043 1.00 96.06 86 SER A N 1
ATOM 670 C CA . SER A 1 86 ? 2.535 -2.816 -5.420 1.00 96.06 86 SER A CA 1
ATOM 671 C C . SER A 1 86 ? 2.244 -1.350 -5.728 1.00 96.06 86 SER A C 1
ATOM 673 O O . SER A 1 86 ? 2.884 -0.457 -5.170 1.00 96.06 86 SER A O 1
ATOM 675 N N . ARG A 1 87 ? 1.206 -1.083 -6.534 1.00 96.38 87 ARG A N 1
ATOM 676 C CA . ARG A 1 87 ? 0.784 0.283 -6.861 1.00 96.38 87 ARG A CA 1
ATOM 677 C C . ARG A 1 87 ? 0.348 1.063 -5.623 1.00 96.38 87 ARG A C 1
ATOM 679 O O . ARG A 1 87 ? 0.693 2.232 -5.494 1.00 96.38 87 ARG A O 1
ATOM 686 N N . HIS A 1 88 ? -0.404 0.438 -4.719 1.00 97.06 88 HIS A N 1
ATOM 687 C CA . HIS A 1 88 ? -0.871 1.098 -3.501 1.00 97.06 88 HIS A CA 1
ATOM 688 C C . HIS A 1 88 ? 0.264 1.382 -2.511 1.00 97.06 88 HIS A C 1
ATOM 690 O O . HIS A 1 88 ? 0.231 2.398 -1.820 1.00 97.06 88 HIS A O 1
ATOM 696 N N . VAL A 1 89 ? 1.264 0.504 -2.438 1.00 97.06 89 VAL A N 1
ATOM 697 C CA . VAL A 1 89 ? 2.451 0.669 -1.585 1.00 97.06 89 VAL A CA 1
ATOM 698 C C . VAL A 1 89 ? 3.410 1.724 -2.143 1.00 97.06 89 VAL A C 1
ATOM 700 O O . VAL A 1 89 ? 4.181 2.297 -1.380 1.00 97.06 89 VAL A O 1
ATOM 703 N N . GLY A 1 90 ? 3.315 2.034 -3.439 1.00 96.56 90 GLY A N 1
ATOM 704 C CA . GLY A 1 90 ? 4.154 3.022 -4.117 1.00 96.56 90 GLY A CA 1
ATOM 705 C C . GLY A 1 90 ? 5.307 2.412 -4.914 1.00 96.56 90 GLY A C 1
ATOM 706 O O . GLY A 1 90 ? 6.189 3.141 -5.325 1.00 96.56 90 GLY A O 1
ATOM 707 N N . LEU A 1 91 ? 5.321 1.104 -5.176 1.00 94.38 91 LEU A N 1
ATOM 708 C CA . LEU A 1 91 ? 6.380 0.445 -5.952 1.00 94.38 91 LEU A CA 1
ATOM 709 C C . LEU A 1 91 ? 6.068 0.547 -7.455 1.00 94.38 91 LEU A C 1
ATOM 711 O O . LEU A 1 91 ? 5.373 -0.305 -8.008 1.00 94.38 91 LEU A O 1
ATOM 715 N N . ILE A 1 92 ? 6.517 1.631 -8.096 1.00 78.06 92 ILE A N 1
ATOM 716 C CA . ILE A 1 92 ? 6.166 1.975 -9.491 1.00 78.06 92 ILE A CA 1
ATOM 717 C C . ILE A 1 92 ? 7.231 1.499 -10.499 1.00 78.06 92 ILE A C 1
ATOM 719 O O . ILE A 1 92 ? 6.902 1.237 -11.653 1.00 78.06 92 ILE A O 1
ATOM 723 N N . ALA A 1 93 ? 8.493 1.376 -10.075 1.00 61.91 93 ALA A N 1
ATOM 724 C CA . ALA A 1 93 ? 9.656 1.242 -10.962 1.00 61.91 93 ALA A CA 1
ATOM 725 C C . ALA A 1 93 ? 10.348 -0.138 -10.939 1.00 61.91 93 ALA A C 1
ATOM 727 O O . ALA A 1 93 ? 11.474 -0.260 -11.419 1.00 61.91 93 ALA A O 1
ATOM 728 N N . ILE A 1 94 ? 9.721 -1.162 -10.351 1.00 56.50 94 ILE A N 1
ATOM 729 C CA . ILE A 1 94 ? 10.386 -2.420 -9.965 1.00 56.50 94 ILE A CA 1
ATOM 730 C C . ILE A 1 94 ? 9.623 -3.662 -10.388 1.00 56.50 94 ILE A C 1
ATOM 732 O O . ILE A 1 94 ? 8.382 -3.609 -10.487 1.00 56.50 94 ILE A O 1
#

Sequence (94 aa):
MNLLLQIQRDISRCDRNNFARLMNSTITHSATPIEPLYNVQNQLIHNFPPTAAHVRALTGAEIDVLLNALGLPLNGLVEVRRARLSRHVGLIAI

Foldseek 3Di:
DDPVVLVVLVVLLVVQLVVQLVQLLPDQDFPDFGRFHAFPRSHTDPPGQGGNVSLVVDDLVRLVVQCVRNVHDSDDDSVVSSVVNCVSSNVDND

Radius of gyration: 13.55 Å; chains: 1; bounding box: 34×30×30 Å

Organism: NCBI:txid1051890

Secondary structure (DSSP, 8-state):
--HHHHHHHHHHHHHHHHHHHHHHHT--STTSBPPPPB-TTS-BPTT--SBHHHHHH--HHHHHHHHHHTT----S-HHHHHHHHHHHHT----